Protein AF-A0A920SUI6-F1 (afdb_monomer_lite)

pLDDT: mean 89.41, std 9.85, range [39.44, 97.44]

Structure (mmCIF, N/CA/C/O backbone):
data_AF-A0A920SUI6-F1
#
_entry.id   AF-A0A920SUI6-F1
#
loop_
_atom_site.group_PDB
_atom_site.id
_atom_site.type_symbol
_atom_site.label_atom_id
_atom_site.label_alt_id
_atom_site.label_comp_id
_atom_site.label_asym_id
_atom_site.label_entity_id
_atom_site.label_seq_id
_atom_site.pdbx_PDB_ins_code
_atom_site.Cartn_x
_atom_site.Cartn_y
_atom_site.Cartn_z
_atom_site.occupancy
_atom_site.B_iso_or_equiv
_atom_site.auth_seq_id
_atom_site.auth_comp_id
_atom_site.auth_asym_id
_atom_site.auth_atom_id
_atom_site.pdbx_PDB_model_num
ATOM 1 N N . MET A 1 1 ? -21.267 -1.088 28.175 1.00 39.44 1 MET A N 1
ATOM 2 C CA . MET A 1 1 ? -19.925 -0.557 28.482 1.00 39.44 1 MET A CA 1
ATOM 3 C C . MET A 1 1 ? -19.089 -0.795 27.244 1.00 39.44 1 MET A C 1
ATOM 5 O O . MET A 1 1 ? -18.887 -1.951 26.905 1.00 39.44 1 MET A O 1
ATOM 9 N N . ALA A 1 2 ? -18.775 0.252 26.482 1.00 50.72 2 ALA A N 1
ATOM 10 C CA . ALA A 1 2 ? -17.916 0.108 25.310 1.00 50.72 2 ALA A CA 1
ATOM 11 C C . ALA A 1 2 ? -16.492 -0.122 25.829 1.00 50.72 2 ALA A C 1
ATOM 13 O O . ALA A 1 2 ? -16.004 0.699 26.603 1.00 50.72 2 ALA A O 1
ATOM 14 N N . GLY A 1 3 ? -15.903 -1.278 25.518 1.00 61.56 3 GLY A N 1
ATOM 15 C CA . GLY A 1 3 ? -14.526 -1.587 25.896 1.00 61.56 3 GLY A CA 1
ATOM 16 C C . GLY A 1 3 ? -13.555 -0.580 25.283 1.00 61.56 3 GLY A C 1
ATOM 17 O O . GLY A 1 3 ? -13.846 0.008 24.239 1.00 61.56 3 GLY A O 1
ATOM 18 N N . SER A 1 4 ? -12.427 -0.363 25.956 1.00 73.88 4 SER A N 1
ATOM 19 C CA . SER A 1 4 ? -11.288 0.393 25.433 1.00 73.88 4 SER A CA 1
ATOM 20 C C . SER A 1 4 ? -10.908 -0.135 24.037 1.00 73.88 4 SER A C 1
ATOM 22 O O . SER A 1 4 ? -10.980 -1.346 23.819 1.00 73.88 4 SER A O 1
ATOM 24 N N . PRO A 1 5 ? -10.514 0.723 23.079 1.00 84.19 5 PRO A N 1
ATOM 25 C CA . PRO A 1 5 ? -10.027 0.251 21.788 1.00 84.19 5 PRO A CA 1
ATOM 26 C C . PRO A 1 5 ? -8.801 -0.654 21.974 1.00 84.19 5 PRO A C 1
ATOM 28 O O . PRO A 1 5 ? -7.860 -0.306 22.688 1.00 84.19 5 PRO A O 1
ATOM 31 N N . CYS A 1 6 ? -8.786 -1.812 21.318 1.00 91.25 6 CYS A N 1
ATOM 32 C CA . CYS A 1 6 ? -7.663 -2.741 21.386 1.00 91.25 6 CYS A CA 1
ATOM 33 C C . CYS A 1 6 ? -7.346 -3.361 20.023 1.00 91.25 6 CYS A C 1
ATOM 35 O O . CYS A 1 6 ? -8.196 -3.425 19.129 1.00 91.25 6 CYS A O 1
ATOM 37 N N . VAL A 1 7 ? -6.101 -3.810 19.865 1.00 94.06 7 VAL A N 1
ATOM 38 C CA . VAL A 1 7 ? -5.625 -4.551 18.693 1.00 94.06 7 VAL A CA 1
ATOM 39 C C . VAL A 1 7 ? -5.265 -5.965 19.125 1.00 94.06 7 VAL A C 1
ATOM 41 O O . VAL A 1 7 ? -4.457 -6.157 20.032 1.00 94.06 7 VAL A O 1
ATOM 44 N N . GLN A 1 8 ? -5.852 -6.954 18.457 1.00 94.06 8 GLN A N 1
ATOM 45 C CA . GLN A 1 8 ? -5.531 -8.365 18.659 1.00 94.06 8 GLN A CA 1
ATOM 46 C C . GLN A 1 8 ? -4.369 -8.762 17.745 1.00 94.06 8 GLN A C 1
ATOM 48 O O . GLN A 1 8 ? -4.411 -8.514 16.538 1.00 94.06 8 GLN A O 1
ATOM 53 N N . THR A 1 9 ? -3.340 -9.384 18.315 1.00 95.62 9 THR A N 1
ATOM 54 C CA . THR A 1 9 ? -2.184 -9.922 17.586 1.00 95.62 9 THR A CA 1
ATOM 55 C C . THR A 1 9 ? -1.880 -11.339 18.062 1.00 95.62 9 THR A C 1
ATOM 57 O O . THR A 1 9 ? -2.315 -11.736 19.142 1.00 95.62 9 THR A O 1
ATOM 60 N N . ASP A 1 10 ? -1.067 -12.088 17.317 1.00 97.44 10 ASP A N 1
ATOM 61 C CA . ASP A 1 10 ? -0.615 -13.421 17.748 1.00 97.44 10 ASP A CA 1
ATOM 62 C C . ASP A 1 10 ? 0.221 -13.383 19.045 1.00 97.44 10 ASP A C 1
ATOM 64 O O . ASP A 1 10 ? 0.357 -14.392 19.733 1.00 97.44 10 ASP A O 1
ATOM 68 N N . ALA A 1 11 ? 0.772 -12.215 19.399 1.00 97.12 11 ALA A N 1
ATOM 69 C CA . ALA A 1 11 ? 1.521 -11.988 20.635 1.00 97.12 11 ALA A CA 1
ATOM 70 C C . ALA A 1 11 ? 0.633 -11.555 21.819 1.00 97.12 11 ALA A C 1
ATOM 72 O O . ALA A 1 11 ? 1.141 -11.368 22.925 1.00 97.12 11 ALA A O 1
ATOM 73 N N . GLY A 1 12 ? -0.676 -11.396 21.597 1.00 95.50 12 GLY A N 1
ATOM 74 C CA . GLY A 1 12 ? -1.642 -10.939 22.590 1.00 95.50 12 GLY A CA 1
ATOM 75 C C . GLY A 1 12 ? -2.333 -9.629 22.215 1.00 95.50 12 GLY A C 1
ATOM 76 O O . GLY A 1 12 ? -2.215 -9.117 21.097 1.00 95.50 12 GLY A O 1
ATOM 77 N N . GLU A 1 13 ? -3.085 -9.106 23.178 1.00 95.62 13 GLU A N 1
ATOM 78 C CA . GLU A 1 13 ? -3.885 -7.891 23.050 1.00 95.62 13 GLU A CA 1
ATOM 79 C C . GLU A 1 13 ? -3.085 -6.643 23.431 1.00 95.62 13 GLU A C 1
ATOM 81 O O . GLU A 1 13 ? -2.354 -6.632 24.423 1.00 95.62 13 GLU A O 1
ATOM 86 N N . VAL A 1 14 ? -3.254 -5.576 22.649 1.00 95.56 14 VAL A N 1
ATOM 87 C CA . VAL A 1 14 ? -2.671 -4.259 22.918 1.00 95.56 14 VAL A CA 1
ATOM 88 C C . VAL A 1 14 ? -3.793 -3.242 23.090 1.00 95.56 14 VAL A C 1
ATOM 90 O O . VAL A 1 14 ? -4.521 -2.956 22.139 1.00 95.56 14 VAL A O 1
ATOM 93 N N . GLU A 1 15 ? -3.924 -2.684 24.293 1.00 95.19 15 GLU A N 1
ATOM 94 C CA . GLU A 1 15 ? -4.869 -1.601 24.581 1.00 95.19 15 GLU A CA 1
ATOM 95 C C . GLU A 1 15 ? -4.352 -0.253 24.059 1.00 95.19 15 GLU A C 1
ATOM 97 O O . GLU A 1 15 ? -3.160 0.055 24.142 1.00 95.19 15 GLU A O 1
ATOM 102 N N . CYS A 1 16 ? -5.252 0.574 23.530 1.00 92.19 16 CYS A N 1
ATOM 103 C CA . CYS A 1 16 ? -4.926 1.905 23.029 1.00 92.19 16 CYS A CA 1
ATOM 104 C C . CYS A 1 16 ? -6.111 2.868 23.181 1.00 92.19 16 CYS A C 1
ATOM 106 O O . CYS A 1 16 ? -7.267 2.476 23.083 1.00 92.19 16 CYS A O 1
ATOM 108 N N . GLU A 1 17 ? -5.837 4.155 23.396 1.00 93.44 17 GLU A N 1
ATOM 109 C CA . GLU A 1 17 ? -6.887 5.187 23.380 1.00 93.44 17 GLU A CA 1
ATOM 110 C C . GLU A 1 17 ? -7.283 5.559 21.942 1.00 93.44 17 GLU A C 1
ATOM 112 O O . GLU A 1 17 ? -8.449 5.823 21.650 1.00 93.44 17 GLU A O 1
ATOM 117 N N . PHE A 1 18 ? -6.310 5.529 21.027 1.00 92.19 18 PHE A N 1
ATOM 118 C CA . PHE A 1 18 ? -6.486 5.873 19.621 1.00 92.19 18 PHE A CA 1
ATOM 119 C C . PHE A 1 18 ? -5.892 4.797 18.715 1.00 92.19 18 PHE A C 1
ATOM 121 O O . PHE A 1 18 ? -4.767 4.345 18.924 1.00 92.19 18 PHE A O 1
ATOM 128 N N . LEU A 1 19 ? -6.633 4.453 17.660 1.00 91.44 19 LEU A N 1
ATOM 129 C CA . LEU A 1 19 ? -6.218 3.520 16.617 1.00 91.44 19 LEU A CA 1
ATOM 130 C C . LEU A 1 19 ? -6.116 4.250 15.272 1.00 91.44 19 LEU A C 1
ATOM 132 O O . LEU A 1 19 ? -7.055 4.934 14.863 1.00 91.44 19 LEU A O 1
ATOM 136 N N . VAL A 1 20 ? -5.002 4.067 14.559 1.00 94.06 20 VAL A N 1
ATOM 137 C CA . VAL A 1 20 ? -4.791 4.616 13.210 1.00 94.06 20 VAL A CA 1
ATOM 138 C C . VAL A 1 20 ? -4.533 3.476 12.232 1.00 94.06 20 VAL A C 1
ATOM 140 O O . VAL A 1 20 ? -3.593 2.701 12.398 1.00 94.06 20 VAL A O 1
ATOM 143 N N . ILE A 1 21 ? -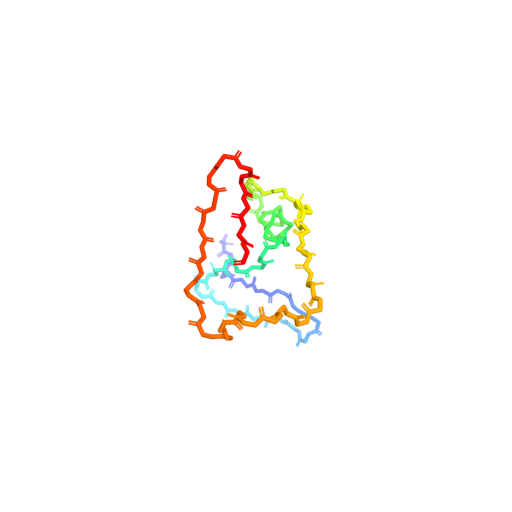5.351 3.384 11.184 1.00 94.06 21 ILE A N 1
ATOM 144 C CA . ILE A 1 21 ? -5.165 2.397 10.117 1.00 94.06 21 ILE A CA 1
ATOM 145 C C . ILE A 1 21 ? -4.179 2.962 9.088 1.00 94.06 21 ILE A C 1
ATOM 147 O O . ILE A 1 21 ? -4.510 3.879 8.341 1.00 94.06 21 ILE A O 1
ATOM 151 N N . ALA A 1 22 ? -2.981 2.379 9.029 1.00 95.19 22 ALA A N 1
ATOM 152 C CA . ALA A 1 22 ? -1.939 2.674 8.037 1.00 95.19 22 ALA A CA 1
ATOM 153 C C . ALA A 1 22 ? -1.529 1.418 7.238 1.00 95.19 22 ALA A C 1
ATOM 155 O O . ALA A 1 22 ? -0.404 1.295 6.764 1.00 95.19 22 ALA A O 1
ATOM 156 N N . GLY A 1 23 ? -2.451 0.463 7.089 1.00 93.44 23 GLY A N 1
ATOM 157 C CA . GLY A 1 23 ? -2.202 -0.858 6.503 1.00 93.44 23 GLY A CA 1
ATOM 158 C C . GLY A 1 23 ? -2.158 -0.900 4.973 1.00 93.44 23 GLY A C 1
ATOM 159 O O . GLY A 1 23 ? -2.382 -1.962 4.405 1.00 93.44 23 GLY A O 1
ATOM 160 N N . GLY A 1 24 ? -1.949 0.224 4.280 1.00 95.00 24 GLY A N 1
ATOM 161 C CA . GLY A 1 24 ? -1.888 0.268 2.813 1.00 95.00 24 GLY A CA 1
ATOM 162 C C . GLY A 1 24 ? -3.088 -0.423 2.152 1.00 95.00 24 GLY A C 1
ATOM 163 O O . GLY A 1 24 ? -4.236 -0.113 2.481 1.00 95.00 24 GLY A O 1
ATOM 164 N N . MET A 1 25 ? -2.825 -1.396 1.270 1.00 95.19 25 MET A N 1
ATOM 165 C CA . MET A 1 25 ? -3.862 -2.159 0.556 1.00 95.19 25 MET A CA 1
ATOM 166 C C . MET A 1 25 ? -4.806 -2.958 1.474 1.00 95.19 25 MET A C 1
ATOM 168 O O . MET A 1 25 ? -5.967 -3.156 1.123 1.00 95.19 25 MET A O 1
ATOM 172 N N . TRP A 1 26 ? -4.351 -3.348 2.670 1.00 95.31 26 TRP A N 1
ATOM 173 C CA . TRP A 1 26 ? -5.134 -4.118 3.648 1.00 95.31 26 TRP A CA 1
ATOM 174 C C . TRP A 1 26 ? -6.067 -3.256 4.503 1.00 95.31 26 TRP A C 1
ATOM 176 O O . TRP A 1 26 ? -6.883 -3.780 5.259 1.00 95.31 26 TRP A O 1
ATOM 186 N N . SER A 1 27 ? -5.998 -1.927 4.378 1.00 96.62 27 SER A N 1
ATOM 187 C CA . SER A 1 27 ? -6.820 -1.004 5.175 1.00 96.62 27 SER A CA 1
ATOM 188 C C . SER A 1 27 ? -8.315 -1.305 5.049 1.00 96.62 27 SER A C 1
ATOM 190 O O . SER A 1 27 ? -9.047 -1.230 6.033 1.00 96.62 27 SER A O 1
ATOM 192 N N . ARG A 1 28 ? -8.771 -1.723 3.860 1.00 95.69 28 ARG A N 1
ATOM 193 C CA . ARG A 1 28 ? -10.167 -2.124 3.637 1.00 95.69 28 ARG A CA 1
ATOM 194 C C . ARG A 1 28 ? -10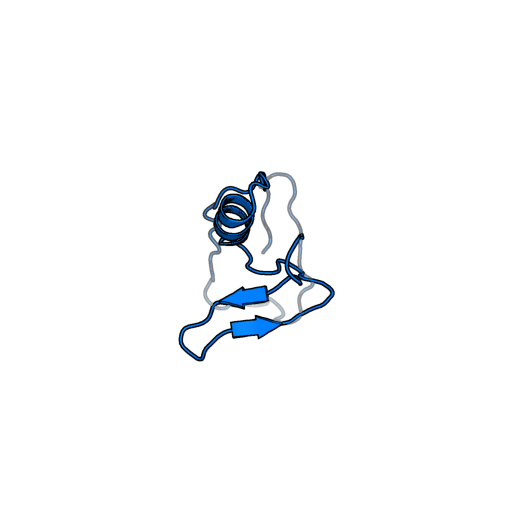.607 -3.272 4.538 1.00 95.69 28 ARG A C 1
ATOM 196 O O . ARG A 1 28 ? -11.731 -3.248 5.036 1.00 95.69 28 ARG A O 1
ATOM 203 N N . ASP A 1 29 ? -9.745 -4.258 4.739 1.00 95.00 29 ASP A N 1
ATOM 204 C CA . ASP A 1 29 ? -10.072 -5.434 5.538 1.00 95.00 29 ASP A CA 1
ATOM 205 C C . ASP A 1 29 ? -10.062 -5.108 7.030 1.00 95.00 29 ASP A C 1
ATOM 207 O O . ASP A 1 29 ? -10.944 -5.569 7.752 1.00 95.00 29 ASP A O 1
ATOM 211 N N . PHE A 1 30 ? -9.169 -4.220 7.479 1.00 94.12 30 PHE A N 1
ATOM 212 C CA . PHE A 1 30 ? -9.225 -3.672 8.837 1.00 94.12 30 PHE A CA 1
ATOM 213 C C . PHE A 1 30 ? -10.504 -2.868 9.085 1.00 94.12 30 PHE A C 1
ATOM 215 O O . PHE A 1 30 ? -11.172 -3.076 10.094 1.00 94.12 30 PHE A O 1
ATOM 222 N N . GLY A 1 31 ? -10.901 -2.003 8.146 1.00 93.88 31 GLY A N 1
AT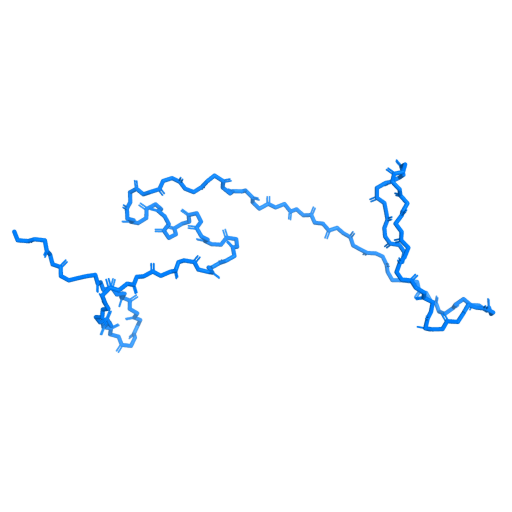OM 223 C CA . GLY A 1 31 ? -12.150 -1.246 8.251 1.00 93.88 31 GLY A CA 1
ATOM 224 C C . GLY A 1 31 ? -13.368 -2.159 8.417 1.00 93.88 31 GLY A C 1
ATOM 225 O O . GLY A 1 31 ? -14.199 -1.932 9.295 1.00 93.88 31 GLY A O 1
ATOM 226 N N . ARG A 1 32 ? -13.438 -3.250 7.643 1.00 94.44 32 ARG A N 1
ATOM 227 C CA . ARG A 1 32 ? -14.525 -4.239 7.737 1.00 94.44 32 ARG A CA 1
ATOM 228 C C . ARG A 1 32 ? -14.644 -4.878 9.121 1.00 94.44 32 ARG A C 1
ATOM 230 O O . ARG A 1 32 ? -15.768 -5.099 9.561 1.00 94.44 32 ARG A O 1
ATOM 237 N N . GLN A 1 33 ? -13.528 -5.141 9.806 1.00 92.69 33 GLN A N 1
ATOM 238 C CA . GLN A 1 33 ? -13.534 -5.736 11.152 1.00 92.69 33 GLN A CA 1
ATOM 239 C C . GLN A 1 33 ? -14.212 -4.829 12.189 1.00 92.69 33 GLN A C 1
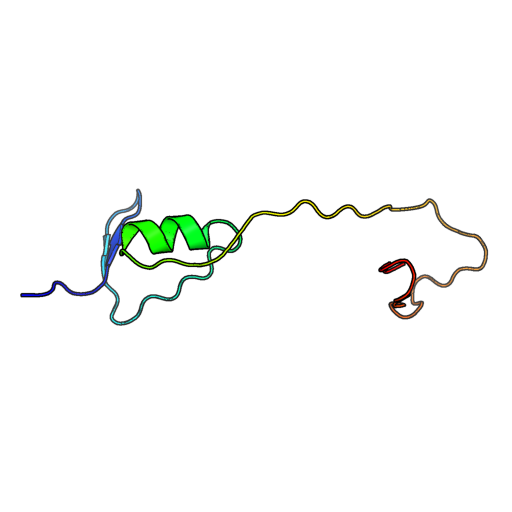ATOM 241 O O . GLN A 1 33 ? -14.853 -5.325 13.109 1.00 92.69 33 GLN A O 1
ATOM 246 N N . 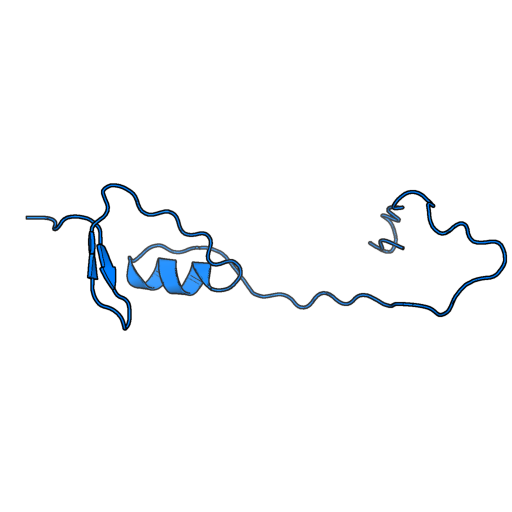ILE A 1 34 ? -14.122 -3.509 12.004 1.00 92.38 34 ILE A N 1
ATOM 247 C CA . ILE A 1 34 ? -14.724 -2.497 12.886 1.00 92.38 34 ILE A CA 1
ATOM 248 C C . ILE A 1 34 ? -16.006 -1.873 12.304 1.00 92.38 34 ILE A C 1
ATOM 250 O O . ILE A 1 34 ? -16.477 -0.849 12.793 1.00 92.38 34 ILE A O 1
ATOM 254 N N . GLY A 1 35 ? -16.576 -2.462 11.244 1.00 93.25 35 GLY A N 1
ATOM 255 C CA . GLY A 1 35 ? -17.813 -1.983 10.611 1.00 93.25 35 GLY A CA 1
ATOM 256 C C . GLY A 1 35 ? -17.674 -0.691 9.792 1.00 93.25 35 GLY A C 1
ATOM 257 O O . GLY A 1 35 ? -18.681 -0.080 9.437 1.00 93.25 35 GLY A O 1
ATOM 258 N N . VAL A 1 36 ? -16.450 -0.271 9.464 1.00 94.44 36 VAL A N 1
ATOM 259 C CA . VAL A 1 36 ? -16.152 0.925 8.665 1.00 94.44 36 VAL A CA 1
ATOM 260 C C . VAL A 1 36 ? -15.865 0.541 7.215 1.00 94.44 36 VAL A C 1
ATOM 262 O O . VAL A 1 36 ? -14.984 -0.263 6.915 1.00 94.44 36 VAL A O 1
ATOM 265 N N . ASN A 1 37 ? -16.570 1.167 6.274 1.00 95.12 37 ASN A N 1
ATOM 266 C CA . ASN A 1 37 ? -16.280 0.987 4.856 1.00 95.12 37 ASN A CA 1
ATOM 267 C C . ASN A 1 37 ? -15.160 1.935 4.400 1.00 95.12 37 ASN A C 1
ATOM 269 O O . ASN A 1 37 ? -15.393 3.133 4.245 1.00 95.12 37 ASN A O 1
ATOM 273 N N . ILE A 1 38 ? -13.969 1.393 4.133 1.00 95.81 38 ILE A N 1
ATOM 274 C CA . ILE A 1 38 ? -12.869 2.130 3.497 1.00 95.81 38 ILE A CA 1
ATOM 275 C C . ILE A 1 38 ? -12.913 1.862 1.980 1.00 95.81 38 ILE A C 1
ATOM 277 O O . ILE A 1 38 ? -12.716 0.712 1.570 1.00 95.81 38 ILE A O 1
ATOM 281 N N . PRO A 1 39 ? -13.172 2.880 1.133 1.00 94.81 39 PRO A N 1
ATOM 282 C CA . PRO A 1 39 ? -13.354 2.714 -0.310 1.00 94.81 39 PRO A CA 1
ATOM 283 C C . PRO A 1 39 ? -12.007 2.561 -1.038 1.00 94.81 39 PRO A C 1
ATOM 285 O O . PRO A 1 39 ? -11.586 3.428 -1.797 1.00 94.81 39 PRO A O 1
ATOM 288 N N . LEU A 1 40 ? -11.320 1.447 -0.786 1.00 94.06 40 LEU A N 1
ATOM 289 C CA . LEU A 1 40 ? -10.020 1.114 -1.366 1.00 94.06 40 LEU A CA 1
ATOM 290 C C . LEU A 1 40 ? -10.129 -0.105 -2.295 1.00 94.06 40 LEU A C 1
ATOM 292 O O . LEU A 1 40 ? -10.819 -1.081 -1.990 1.00 94.06 40 LEU A O 1
ATOM 296 N N . HIS A 1 41 ? -9.423 -0.070 -3.422 1.00 92.38 41 HIS A N 1
ATOM 297 C CA . HIS A 1 41 ? -9.288 -1.200 -4.338 1.00 92.38 41 HIS A CA 1
ATOM 298 C C . HIS A 1 41 ? -7.823 -1.340 -4.747 1.00 92.38 41 HIS A C 1
ATOM 300 O O . HIS A 1 41 ? -7.184 -0.342 -5.075 1.00 92.38 41 HIS A O 1
ATOM 306 N N . ALA A 1 42 ? -7.292 -2.562 -4.716 1.00 91.62 42 ALA A N 1
ATOM 307 C CA . ALA A 1 42 ? -5.936 -2.823 -5.181 1.00 91.62 42 ALA A CA 1
ATOM 308 C C . ALA A 1 42 ? -5.864 -2.617 -6.699 1.00 91.62 42 ALA A C 1
ATOM 310 O O . ALA A 1 42 ? -6.759 -3.038 -7.433 1.00 91.62 42 ALA A O 1
ATOM 311 N N . ALA A 1 43 ? -4.819 -1.949 -7.163 1.00 92.06 43 ALA A N 1
ATOM 312 C CA . ALA A 1 43 ? -4.571 -1.734 -8.578 1.00 92.06 43 ALA A CA 1
ATOM 313 C C . ALA A 1 43 ? -3.136 -2.139 -8.892 1.00 92.06 43 ALA A C 1
ATOM 315 O O . ALA A 1 43 ? -2.232 -1.943 -8.080 1.00 92.06 43 ALA A O 1
ATOM 316 N N . GLU A 1 44 ? -2.946 -2.698 -10.077 1.00 92.75 44 GLU A N 1
ATOM 317 C CA . GLU A 1 44 ? -1.627 -3.019 -10.597 1.00 92.75 44 GLU A CA 1
ATOM 318 C C . GLU A 1 44 ? -1.056 -1.776 -11.288 1.00 92.75 44 GLU A C 1
ATOM 320 O O . GLU A 1 44 ? -1.748 -1.095 -12.048 1.00 92.75 44 GLU A O 1
ATOM 325 N N . HIS A 1 45 ? 0.207 -1.463 -11.005 1.00 91.38 45 HIS A N 1
ATOM 326 C CA . HIS A 1 45 ? 0.942 -0.385 -11.655 1.00 91.38 45 HIS A CA 1
ATOM 327 C C . HIS A 1 45 ? 2.310 -0.914 -12.080 1.00 91.38 45 HIS A C 1
ATOM 329 O O . HIS A 1 45 ? 3.064 -1.425 -11.253 1.00 91.38 45 HIS A O 1
ATOM 335 N N . PHE A 1 46 ? 2.610 -0.815 -13.373 1.00 91.50 46 PHE A N 1
ATOM 336 C CA . PHE A 1 46 ? 3.833 -1.348 -13.965 1.00 91.50 46 PHE A CA 1
ATOM 337 C C . PHE A 1 46 ? 4.851 -0.233 -14.188 1.00 91.50 46 PHE A C 1
ATOM 339 O O . PHE A 1 46 ? 4.490 0.868 -14.601 1.00 91.50 46 PHE A O 1
ATOM 346 N N . TYR A 1 47 ? 6.125 -0.552 -13.982 1.00 93.12 47 TYR A N 1
ATOM 347 C CA . TYR A 1 47 ? 7.253 0.282 -14.379 1.00 93.12 47 TYR A CA 1
ATOM 348 C C . TYR A 1 47 ? 8.199 -0.535 -15.261 1.00 93.12 47 TYR A C 1
ATOM 350 O O . TYR A 1 47 ? 8.260 -1.762 -15.162 1.00 93.12 47 TYR A O 1
ATOM 358 N N . ILE A 1 48 ? 8.917 0.150 -16.146 1.00 92.81 48 ILE A N 1
ATOM 359 C CA . ILE A 1 48 ? 9.916 -0.447 -17.033 1.00 92.81 48 ILE A CA 1
ATOM 360 C C . ILE A 1 48 ? 11.264 0.145 -16.644 1.00 92.81 48 ILE A C 1
ATOM 362 O O . ILE A 1 48 ? 11.375 1.355 -16.472 1.00 92.81 48 ILE A O 1
ATOM 366 N N . VAL A 1 49 ? 12.276 -0.708 -16.517 1.00 92.31 49 VAL A N 1
ATOM 367 C CA . VAL A 1 49 ? 13.666 -0.293 -16.313 1.00 92.31 49 VAL A CA 1
ATOM 368 C C . VAL A 1 49 ? 14.423 -0.622 -17.587 1.00 92.31 49 VAL A C 1
ATOM 370 O O . VAL A 1 49 ? 14.383 -1.765 -18.043 1.00 92.31 49 VAL A O 1
ATOM 373 N N . THR A 1 50 ? 15.065 0.378 -18.183 1.00 92.81 50 THR A N 1
ATOM 374 C CA . THR A 1 50 ? 15.892 0.190 -19.376 1.00 92.81 50 THR A CA 1
ATOM 375 C C . THR A 1 50 ? 17.333 -0.119 -18.995 1.00 92.81 50 THR A C 1
ATOM 377 O O . THR A 1 50 ? 17.765 0.095 -17.862 1.00 92.81 50 THR A O 1
ATOM 380 N N . GLU A 1 51 ? 18.098 -0.583 -19.975 1.00 94.12 51 GLU A N 1
ATOM 381 C CA . GLU A 1 51 ? 19.557 -0.545 -19.913 1.00 94.12 51 GLU A CA 1
ATOM 382 C C . GLU A 1 51 ? 20.060 0.915 -19.888 1.00 94.12 51 GLU A C 1
ATOM 384 O O . GLU A 1 51 ? 19.287 1.835 -20.194 1.00 94.12 51 GLU A O 1
ATOM 389 N N . PRO A 1 52 ? 21.331 1.152 -19.510 1.00 91.81 52 PRO A N 1
ATOM 390 C CA . PRO A 1 52 ? 21.941 2.474 -19.593 1.00 91.81 52 PRO A CA 1
ATOM 391 C C . PRO A 1 52 ? 21.823 3.061 -21.004 1.00 91.81 52 PRO A C 1
ATOM 393 O O . PRO A 1 52 ? 22.075 2.375 -21.992 1.00 91.81 52 PRO A O 1
ATOM 396 N N . ILE A 1 53 ? 21.442 4.334 -21.085 1.00 92.50 53 ILE A N 1
ATOM 397 C CA . ILE A 1 53 ? 21.322 5.074 -22.342 1.00 92.50 53 ILE A CA 1
ATOM 398 C C . ILE A 1 53 ? 22.540 5.991 -22.451 1.00 92.50 53 ILE A C 1
ATOM 400 O O . ILE A 1 53 ? 22.796 6.774 -21.533 1.00 92.50 53 ILE A O 1
ATOM 404 N N . ASP A 1 54 ? 23.282 5.889 -23.555 1.00 95.00 54 ASP A N 1
ATOM 405 C CA . ASP A 1 54 ? 24.429 6.760 -23.821 1.00 95.00 54 ASP A CA 1
ATOM 406 C C . ASP A 1 54 ? 24.009 8.238 -23.758 1.00 95.00 54 ASP A C 1
ATOM 408 O O . ASP A 1 54 ? 22.925 8.616 -24.204 1.00 95.00 54 ASP A O 1
ATOM 412 N N . ASP A 1 55 ? 24.869 9.070 -23.169 1.00 91.81 55 ASP A N 1
ATOM 413 C CA . ASP A 1 55 ? 24.657 10.509 -22.961 1.00 91.81 55 ASP A CA 1
ATOM 414 C C . ASP A 1 55 ? 23.464 10.900 -22.059 1.00 91.81 55 ASP A C 1
ATOM 416 O O . ASP A 1 55 ? 23.162 12.091 -21.935 1.00 91.81 55 ASP A O 1
ATOM 420 N N . LEU A 1 56 ? 22.808 9.949 -21.374 1.00 90.12 56 LEU A N 1
ATOM 421 C CA . LEU A 1 56 ? 21.769 10.253 -20.384 1.00 90.12 56 LEU A CA 1
ATOM 422 C C . LEU A 1 56 ? 22.376 10.444 -18.975 1.00 90.12 56 LEU A C 1
ATOM 424 O O . LEU A 1 56 ? 22.908 9.488 -18.404 1.00 90.12 56 LEU A O 1
ATOM 428 N N . PRO A 1 57 ? 22.275 11.642 -18.363 1.00 87.25 57 PRO A N 1
ATOM 429 C CA . PRO A 1 57 ? 22.761 11.873 -17.004 1.00 87.25 57 PRO A CA 1
ATOM 430 C C . PRO A 1 57 ? 21.934 11.095 -15.970 1.00 87.25 57 PRO A C 1
ATOM 432 O O . PRO A 1 57 ? 20.703 11.121 -16.006 1.00 87.25 57 PRO A O 1
ATOM 435 N N . GLY A 1 58 ? 22.596 10.435 -15.015 1.00 83.56 58 GLY A N 1
ATOM 436 C CA . GLY A 1 58 ? 21.926 9.658 -13.959 1.00 83.56 58 GLY A CA 1
ATOM 437 C C . GLY A 1 58 ? 21.202 10.502 -12.901 1.00 83.56 58 GLY A C 1
ATOM 438 O O . GLY A 1 58 ? 20.407 9.971 -12.133 1.00 83.56 58 GLY A O 1
ATOM 439 N N . ASP A 1 59 ? 21.466 11.806 -12.860 1.00 88.50 59 ASP A N 1
ATOM 440 C CA . ASP A 1 59 ? 20.844 12.796 -11.977 1.00 88.50 59 ASP A CA 1
ATOM 441 C C . ASP A 1 59 ? 19.790 13.657 -12.697 1.00 88.50 59 ASP A C 1
ATOM 443 O O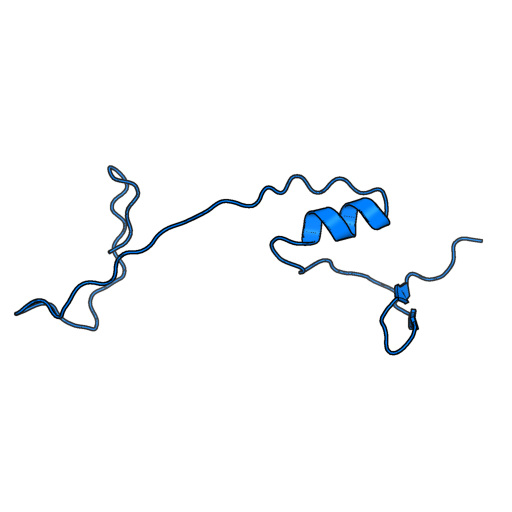 . ASP A 1 59 ? 19.413 14.732 -12.223 1.00 88.50 59 ASP A O 1
ATOM 447 N N . CYS A 1 60 ? 19.295 13.185 -13.847 1.00 86.88 60 CYS A N 1
ATOM 448 C CA . CYS A 1 60 ? 18.228 13.852 -14.579 1.00 86.88 60 CYS A CA 1
ATOM 449 C C . CYS A 1 60 ? 16.972 14.030 -13.690 1.00 86.88 60 CYS A C 1
ATOM 451 O O . CYS A 1 60 ? 16.589 13.103 -12.971 1.00 86.88 60 CYS A O 1
ATOM 453 N N . PRO A 1 61 ? 16.296 15.195 -13.724 1.00 89.81 61 PRO A N 1
ATOM 454 C CA . PRO A 1 61 ? 15.072 15.411 -12.956 1.00 89.81 61 PRO A CA 1
ATOM 455 C C . PRO A 1 61 ? 13.954 14.424 -13.314 1.00 89.81 61 PRO A C 1
ATOM 457 O O . PRO A 1 61 ? 13.737 14.128 -14.490 1.00 89.81 61 PRO A O 1
ATOM 460 N N . CYS A 1 62 ? 13.160 14.011 -12.317 1.00 85.50 62 CYS A N 1
ATOM 461 C CA . CYS A 1 62 ? 11.957 13.208 -12.550 1.00 85.50 62 CYS A CA 1
ATOM 462 C C . CYS A 1 62 ? 11.000 13.953 -13.488 1.00 85.50 62 CYS A C 1
ATOM 464 O O . CYS A 1 62 ? 10.460 15.011 -13.142 1.00 85.50 62 CYS A O 1
ATOM 466 N N . CYS A 1 63 ? 10.772 13.395 -14.673 1.00 82.69 63 CYS A N 1
ATOM 467 C CA . CYS A 1 63 ? 9.905 14.010 -15.667 1.00 82.69 63 CYS A CA 1
ATOM 468 C C . CYS A 1 63 ? 8.475 13.470 -15.550 1.00 82.69 63 CYS A C 1
ATOM 470 O O . CYS A 1 63 ? 8.234 12.341 -15.132 1.00 82.69 63 CYS A O 1
ATOM 472 N N . VAL A 1 64 ? 7.494 14.287 -15.942 1.00 85.75 64 VAL A N 1
ATOM 473 C CA . VAL A 1 64 ? 6.081 13.883 -15.974 1.00 85.75 64 VAL A CA 1
ATOM 474 C C . VAL A 1 64 ? 5.526 14.137 -17.363 1.00 85.75 64 VAL A C 1
ATOM 476 O O . VAL A 1 64 ? 5.301 15.283 -17.757 1.00 85.75 64 VAL A O 1
ATOM 479 N N . SER A 1 65 ? 5.245 13.066 -18.099 1.00 84.94 65 SER A N 1
ATOM 480 C CA . SER A 1 65 ? 4.589 13.154 -19.398 1.00 84.94 65 SER A CA 1
ATOM 481 C C . SER A 1 65 ? 3.097 12.875 -19.240 1.00 84.94 65 SER A C 1
ATOM 483 O O . SER A 1 65 ? 2.650 11.732 -19.170 1.00 84.94 65 SER A O 1
ATOM 485 N N . ARG A 1 66 ? 2.292 13.944 -19.170 1.00 86.50 66 ARG A N 1
ATOM 486 C CA . ARG A 1 66 ? 0.846 13.844 -18.889 1.00 86.50 66 ARG A CA 1
ATOM 487 C C . ARG A 1 66 ? 0.024 13.217 -20.010 1.00 86.50 66 ARG A C 1
ATOM 489 O O . ARG A 1 66 ? -1.044 12.692 -19.736 1.00 86.50 66 ARG A O 1
ATOM 496 N N . ARG A 1 67 ? 0.474 13.298 -21.265 1.00 85.75 67 ARG A N 1
ATOM 497 C CA . ARG A 1 67 ? -0.271 12.718 -22.396 1.00 85.75 67 ARG A CA 1
ATOM 498 C C . ARG A 1 67 ? -0.263 11.186 -22.375 1.00 85.75 67 ARG A C 1
ATOM 500 O O . ARG A 1 67 ? -1.342 10.614 -22.433 1.00 85.75 67 ARG A O 1
ATOM 507 N N . PRO A 1 68 ? 0.900 10.524 -22.258 1.00 85.38 68 PRO A N 1
ATOM 508 C CA . PRO A 1 68 ? 0.960 9.081 -22.058 1.00 85.38 68 PRO A CA 1
ATOM 509 C C . PRO A 1 68 ? 0.786 8.650 -20.590 1.00 85.38 68 PRO A C 1
ATOM 511 O O . PRO A 1 68 ? 0.885 7.461 -20.320 1.00 85.38 68 PRO A O 1
ATOM 514 N N . CYS A 1 69 ? 0.550 9.575 -19.645 1.00 78.06 69 CYS A N 1
ATOM 515 C CA . CYS A 1 69 ? 0.508 9.294 -18.202 1.00 78.06 69 CYS A CA 1
ATOM 516 C C . CYS A 1 69 ? 1.735 8.495 -17.720 1.00 78.06 69 CYS A C 1
ATOM 518 O O . CYS A 1 69 ? 1.598 7.469 -17.059 1.00 78.06 69 CYS A O 1
ATOM 520 N N . PHE A 1 70 ? 2.929 8.963 -18.087 1.00 81.75 70 PHE A N 1
ATOM 521 C CA . PHE A 1 70 ? 4.186 8.245 -17.882 1.00 81.75 70 PHE A CA 1
ATOM 522 C C . PHE A 1 70 ? 5.211 9.081 -17.112 1.00 81.75 70 PHE A C 1
ATOM 524 O O . PHE A 1 70 ? 5.295 10.302 -17.293 1.00 81.75 70 PHE A O 1
ATOM 531 N N . TYR A 1 71 ? 6.002 8.388 -16.298 1.00 83.12 71 TYR A N 1
ATOM 532 C CA . TYR A 1 71 ? 7.098 8.922 -15.500 1.00 83.12 71 TYR A CA 1
ATOM 533 C C . TYR A 1 71 ? 8.378 8.163 -15.893 1.00 83.12 71 TYR A C 1
ATOM 535 O O . TYR A 1 71 ? 8.521 7.017 -15.463 1.00 83.12 71 TYR A O 1
ATOM 543 N N . PRO A 1 72 ? 9.230 8.724 -16.772 1.00 68.94 72 PRO A N 1
ATOM 544 C CA . PRO A 1 72 ? 10.563 8.186 -17.043 1.00 68.94 72 PRO A CA 1
ATOM 545 C C . PRO A 1 72 ? 11.532 8.448 -15.888 1.00 68.94 72 PRO A C 1
ATOM 547 O O . PRO A 1 72 ? 11.356 9.473 -15.182 1.00 68.94 72 PRO A O 1
#

Foldseek 3Di:
DDDADWDQDPVGIDGDNDDDDPPVQCSQVVCVVVVHGDPDDDDDDDDDDDDDDPPDDPPDDFDADVVVRDTD

Sequence (72 aa):
MAGSPCVQTDAGEVECEFLVIAGGMWSRDFGRQIGVNIPLHAAEHFYIVTEPIDDLPGDCPCCVSRRPCFYP

Radius of gyration: 21.46 Å; chains: 1; bounding box: 45×29×52 Å

Secondary structure (DSSP, 8-state):
-PPPPEEEETTEEEE-S------GGGHHHHHHHTT--------------PPPPTT--TT-----BTTTTB--